Protein AF-A0A328WN31-F1 (afdb_monomer)

Structure (mmCIF, N/CA/C/O backbone):
data_AF-A0A328WN31-F1
#
_entry.id   AF-A0A328WN31-F1
#
loop_
_atom_site.group_PDB
_atom_site.id
_atom_site.type_symbol
_atom_site.label_atom_id
_atom_site.label_alt_id
_atom_site.label_comp_id
_atom_site.label_asym_id
_atom_site.label_entity_id
_atom_site.label_seq_id
_atom_site.pdbx_PDB_ins_code
_atom_site.Cartn_x
_atom_site.Cartn_y
_atom_site.Cartn_z
_atom_site.occupancy
_atom_site.B_iso_or_equiv
_atom_site.auth_seq_id
_atom_site.auth_comp_id
_atom_site.auth_asym_id
_atom_site.auth_atom_id
_atom_site.pdbx_PDB_model_num
ATOM 1 N N . ASN A 1 1 ? 24.082 4.287 -17.108 1.00 51.97 1 ASN A N 1
ATOM 2 C CA . ASN A 1 1 ? 23.455 3.580 -15.978 1.00 51.97 1 ASN A CA 1
ATOM 3 C C . ASN A 1 1 ? 22.134 4.286 -15.708 1.00 51.97 1 ASN A C 1
ATOM 5 O O . ASN A 1 1 ? 22.145 5.303 -15.028 1.00 51.97 1 ASN A O 1
ATOM 9 N N . LEU A 1 2 ? 21.044 3.897 -16.386 1.00 54.59 2 LEU A N 1
ATOM 10 C CA . LEU A 1 2 ? 19.739 4.467 -16.032 1.00 54.59 2 LEU A CA 1
ATOM 11 C C . LEU A 1 2 ? 19.419 3.962 -14.622 1.00 54.59 2 LEU A C 1
ATOM 13 O O . LEU A 1 2 ? 19.553 2.755 -14.407 1.00 54.59 2 LEU A O 1
ATOM 17 N N .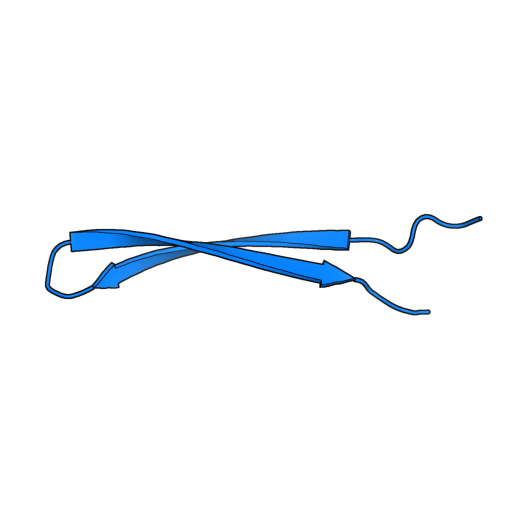 PRO A 1 3 ? 19.038 4.827 -13.670 1.00 58.31 3 PRO A N 1
ATOM 18 C CA . PRO A 1 3 ? 18.551 4.340 -12.394 1.00 58.31 3 PRO A CA 1
ATOM 19 C C . PRO A 1 3 ? 17.363 3.422 -12.690 1.00 58.31 3 PRO A C 1
ATOM 21 O O . PRO A 1 3 ? 16.408 3.835 -13.354 1.00 58.31 3 PRO A O 1
ATOM 24 N N . SER A 1 4 ? 17.456 2.163 -12.251 1.00 64.56 4 SER A N 1
ATOM 25 C CA . SER A 1 4 ? 16.281 1.304 -12.096 1.00 64.56 4 SER A CA 1
ATOM 26 C C . SER A 1 4 ? 15.264 2.154 -11.347 1.00 64.56 4 SER A C 1
ATOM 28 O O . SER A 1 4 ? 15.563 2.635 -10.256 1.00 64.56 4 SER A O 1
ATOM 30 N N . THR A 1 5 ? 14.161 2.519 -11.997 1.00 78.75 5 THR A N 1
ATOM 31 C CA . THR A 1 5 ? 13.253 3.505 -11.412 1.00 78.75 5 THR A CA 1
ATOM 32 C C . THR A 1 5 ? 12.469 2.774 -10.334 1.00 78.75 5 THR A C 1
ATOM 34 O O . THR A 1 5 ? 11.539 2.030 -10.637 1.00 78.75 5 THR A O 1
ATOM 37 N N . ASP A 1 6 ? 12.937 2.881 -9.095 1.00 85.88 6 ASP A N 1
ATOM 38 C CA . ASP A 1 6 ? 12.245 2.392 -7.910 1.00 85.88 6 ASP A CA 1
ATOM 39 C C . ASP A 1 6 ? 11.071 3.325 -7.601 1.00 85.88 6 ASP A C 1
ATOM 41 O O . ASP A 1 6 ? 11.252 4.484 -7.223 1.00 85.88 6 ASP A O 1
ATOM 45 N N . TYR A 1 7 ? 9.856 2.818 -7.794 1.00 87.19 7 TYR A N 1
ATOM 46 C CA . TYR A 1 7 ? 8.608 3.520 -7.526 1.00 87.19 7 TYR A CA 1
ATOM 47 C C . TYR A 1 7 ? 8.087 3.128 -6.156 1.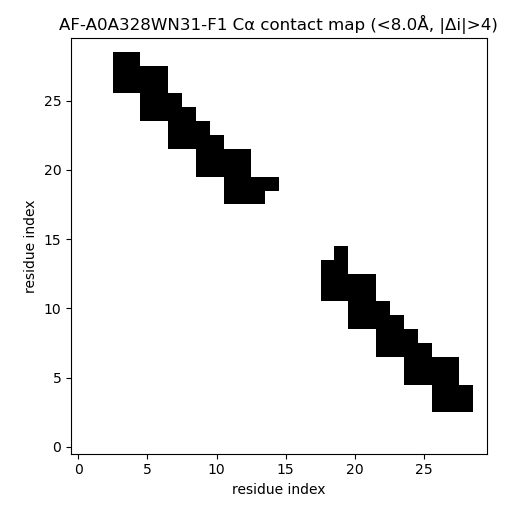00 87.19 7 TYR A C 1
ATOM 49 O O . TYR A 1 7 ? 7.888 1.948 -5.878 1.00 87.19 7 TYR A O 1
ATOM 57 N N . TRP A 1 8 ? 7.806 4.123 -5.326 1.00 92.12 8 TRP A N 1
ATOM 58 C CA . TRP A 1 8 ? 7.232 3.940 -3.999 1.00 92.12 8 TRP A CA 1
ATOM 59 C C . TRP A 1 8 ? 5.768 4.355 -3.998 1.00 92.12 8 TRP A C 1
ATOM 61 O O . TRP A 1 8 ? 5.400 5.348 -4.625 1.00 92.12 8 TRP A O 1
ATOM 71 N N . PHE A 1 9 ? 4.940 3.626 -3.256 1.00 93.94 9 PHE A N 1
ATOM 72 C CA . PHE A 1 9 ? 3.564 4.020 -2.998 1.00 93.94 9 PHE A CA 1
ATOM 73 C C . PHE A 1 9 ? 3.146 3.688 -1.570 1.00 93.94 9 PHE A C 1
ATOM 75 O O . PHE A 1 9 ? 3.701 2.807 -0.904 1.00 93.94 9 PHE A O 1
ATOM 82 N N . THR A 1 10 ? 2.141 4.419 -1.102 1.00 96.94 1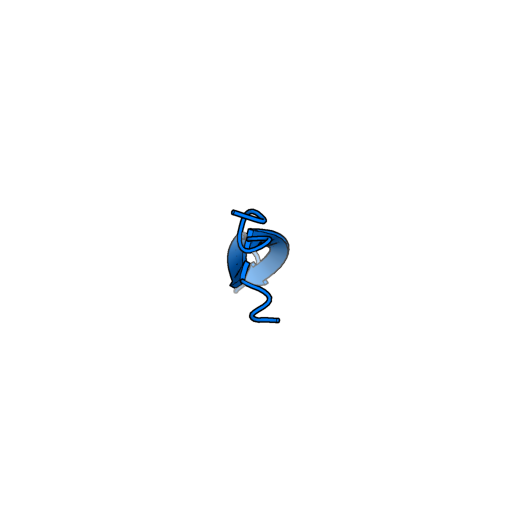0 THR A N 1
ATOM 83 C CA . THR A 1 10 ? 1.549 4.230 0.216 1.00 96.94 10 THR A CA 1
ATOM 84 C C . THR A 1 10 ? 0.038 4.161 0.103 1.00 96.94 10 THR A C 1
ATOM 86 O O . THR A 1 10 ? -0.554 4.921 -0.659 1.00 96.94 10 THR A O 1
ATOM 89 N N . VAL A 1 11 ? -0.580 3.272 0.872 1.00 96.88 11 VAL A N 1
ATOM 90 C CA . VAL A 1 11 ? -2.035 3.132 0.961 1.00 96.88 11 VAL A CA 1
ATOM 91 C C . VAL A 1 11 ? -2.442 3.356 2.406 1.00 96.88 11 VAL A C 1
ATOM 93 O O . VAL A 1 11 ? -1.942 2.677 3.302 1.00 96.88 11 VAL A O 1
ATOM 96 N N . GLU A 1 12 ? -3.346 4.301 2.632 1.00 97.50 12 GLU A N 1
ATOM 97 C CA . GLU A 1 12 ? -4.032 4.450 3.912 1.00 97.50 12 GLU A CA 1
ATOM 98 C C . GLU A 1 12 ? -5.316 3.622 3.891 1.00 97.50 12 GLU A C 1
ATOM 100 O O . GLU A 1 12 ? -6.079 3.668 2.926 1.00 97.50 12 GLU A O 1
ATOM 105 N N . TYR A 1 13 ? -5.540 2.831 4.935 1.00 96.50 13 TYR A N 1
ATOM 106 C CA . TYR A 1 13 ? -6.703 1.954 5.042 1.00 96.50 13 TYR A CA 1
ATOM 107 C C . TYR A 1 13 ? -7.123 1.785 6.501 1.00 96.50 13 TYR A C 1
ATOM 109 O O . TYR A 1 13 ? -6.319 1.935 7.419 1.00 96.50 13 TYR A O 1
ATOM 117 N N . LEU A 1 14 ? -8.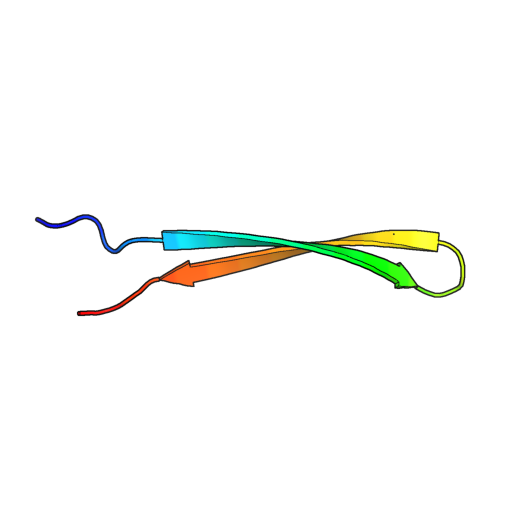400 1.476 6.718 1.00 97.50 14 LEU A N 1
ATOM 118 C CA . LEU A 1 14 ? -8.919 1.114 8.034 1.00 97.50 14 LEU A CA 1
ATOM 119 C C . LEU A 1 14 ? -8.788 -0.399 8.230 1.00 97.50 14 LEU A C 1
ATOM 121 O O . LEU A 1 14 ? -9.334 -1.174 7.450 1.00 97.50 14 LEU A O 1
ATOM 125 N N . GLU A 1 15 ? -8.120 -0.817 9.299 1.00 95.81 15 GLU A N 1
ATOM 126 C CA . GLU A 1 15 ? -8.067 -2.209 9.743 1.00 95.81 15 GLU A CA 1
ATOM 127 C C . GLU A 1 15 ? -8.606 -2.288 11.172 1.00 95.81 15 GLU A C 1
ATOM 129 O O . GLU A 1 15 ? -8.071 -1.653 12.081 1.00 95.81 15 GLU A O 1
ATOM 134 N N 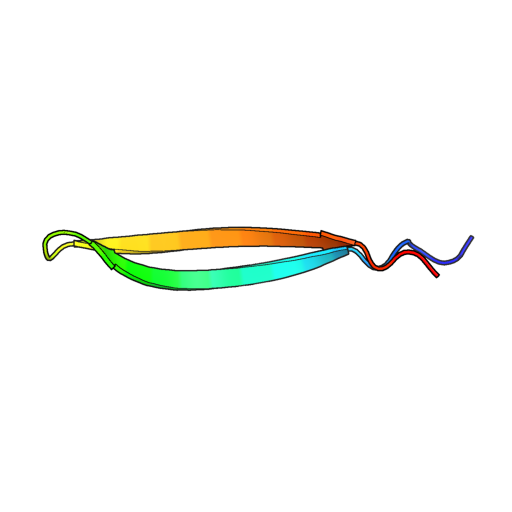. ASN A 1 16 ? -9.697 -3.033 11.376 1.00 96.00 16 ASN A N 1
ATOM 135 C CA . ASN A 1 16 ? -10.378 -3.165 12.672 1.00 96.00 16 ASN A CA 1
ATOM 136 C C . ASN A 1 16 ? -10.697 -1.814 13.348 1.00 96.00 16 ASN A C 1
ATOM 138 O O . ASN A 1 16 ? -10.548 -1.656 14.558 1.00 96.00 16 ASN A O 1
ATOM 142 N N . GLY A 1 17 ? -11.120 -0.825 12.552 1.00 95.50 17 GLY A N 1
ATOM 143 C CA . GLY A 1 17 ? -11.465 0.518 13.034 1.00 95.50 17 GLY A CA 1
ATOM 144 C C . GLY A 1 17 ? -10.264 1.417 13.347 1.00 95.50 17 GLY A C 1
ATOM 145 O O . GLY A 1 17 ? -10.458 2.525 13.836 1.00 95.50 17 GLY A O 1
ATOM 146 N N . GLN A 1 18 ? -9.039 0.973 13.058 1.00 96.94 18 GLN A N 1
ATOM 147 C CA . GLN A 1 18 ? -7.825 1.773 13.205 1.00 96.94 18 GLN A CA 1
ATOM 148 C C . GLN A 1 18 ? -7.261 2.135 11.834 1.00 96.94 18 GLN A C 1
ATOM 150 O O . GLN A 1 18 ? -7.130 1.275 10.963 1.00 96.94 18 GLN A O 1
ATOM 155 N N . THR A 1 19 ? -6.895 3.400 11.642 1.00 97.38 19 THR A N 1
ATOM 156 C CA . THR A 1 19 ? -6.208 3.838 10.423 1.00 97.38 19 THR A CA 1
ATOM 157 C C . THR A 1 19 ? -4.786 3.297 10.419 1.00 97.38 19 THR A C 1
ATOM 159 O O . THR A 1 19 ? -4.025 3.500 11.365 1.00 97.38 19 THR A O 1
ATOM 162 N N . LYS A 1 20 ? -4.421 2.617 9.337 1.00 97.75 20 LYS A N 1
ATOM 163 C CA . LYS A 1 20 ? -3.089 2.080 9.087 1.00 97.75 20 LYS A CA 1
ATOM 164 C C . LYS A 1 20 ? -2.568 2.568 7.747 1.00 97.75 20 LYS A C 1
ATOM 166 O O . LYS A 1 20 ? -3.326 2.887 6.834 1.00 97.75 20 LYS A O 1
ATOM 171 N N . THR A 1 21 ? -1.247 2.576 7.629 1.00 97.69 21 THR A N 1
ATOM 172 C CA . THR A 1 21 ? -0.548 2.933 6.396 1.00 97.69 21 THR A CA 1
ATOM 173 C C . THR A 1 21 ? 0.288 1.750 5.940 1.00 97.69 21 THR A C 1
ATOM 175 O O . THR A 1 21 ? 1.179 1.293 6.655 1.00 97.69 21 THR A O 1
ATOM 178 N N . PHE A 1 22 ? 0.029 1.264 4.734 1.00 96.69 22 PHE A N 1
ATOM 179 C CA . PHE A 1 22 ? 0.883 0.307 4.047 1.00 96.69 22 PHE A CA 1
ATOM 180 C C . PHE A 1 22 ? 1.843 1.066 3.134 1.00 96.69 22 PHE A C 1
ATOM 182 O O . PHE A 1 22 ? 1.425 1.990 2.441 1.00 96.69 22 PHE A O 1
ATOM 189 N N . LYS A 1 23 ? 3.124 0.690 3.128 1.00 96.06 23 LYS A N 1
ATOM 190 C CA . LYS A 1 23 ? 4.143 1.256 2.236 1.00 96.06 23 LYS A CA 1
ATOM 191 C C . LYS A 1 23 ? 4.7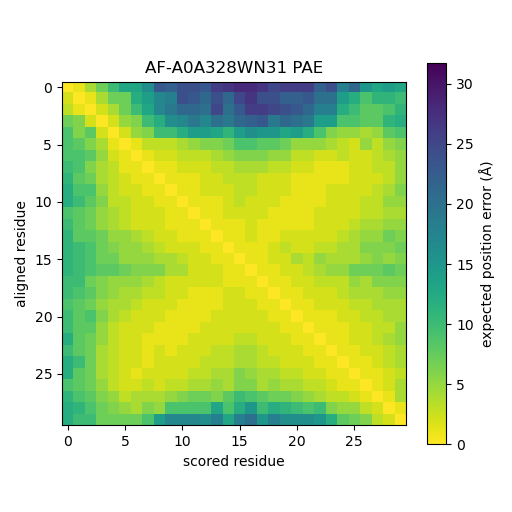71 0.127 1.432 1.00 96.06 23 LYS A C 1
ATOM 193 O O . LYS A 1 23 ? 5.199 -0.863 2.018 1.00 96.06 23 LYS A O 1
ATOM 198 N N . ALA A 1 24 ? 4.860 0.290 0.120 1.00 95.50 24 ALA A N 1
ATOM 199 C CA . ALA A 1 24 ? 5.491 -0.677 -0.768 1.00 95.50 24 ALA A CA 1
ATOM 200 C C . ALA A 1 24 ? 6.229 0.024 -1.909 1.00 95.50 24 ALA A C 1
ATOM 202 O O . ALA A 1 24 ? 6.037 1.215 -2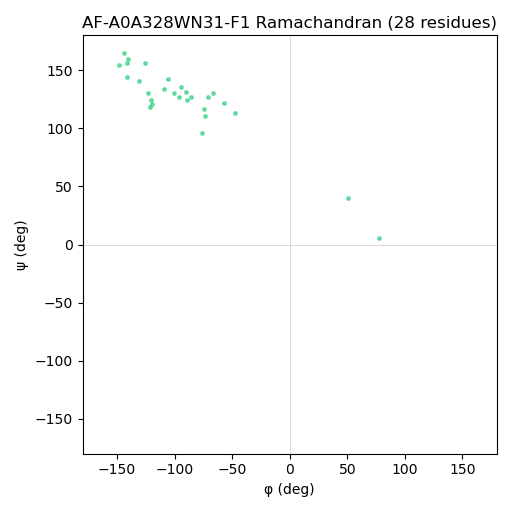.158 1.00 95.50 24 ALA A O 1
ATOM 203 N N . HIS A 1 25 ? 7.093 -0.722 -2.590 1.00 92.44 25 HIS A N 1
ATOM 204 C CA . HIS A 1 25 ? 7.780 -0.254 -3.784 1.00 92.44 25 HIS A CA 1
ATOM 205 C C . HIS A 1 25 ? 7.882 -1.357 -4.827 1.00 92.44 25 HIS A C 1
ATOM 207 O O . HIS A 1 25 ? 7.777 -2.543 -4.512 1.00 92.44 25 HIS A O 1
ATOM 213 N N . PHE A 1 26 ? 8.091 -0.943 -6.068 1.00 89.00 26 PHE A N 1
ATOM 214 C CA . PHE A 1 26 ? 8.439 -1.818 -7.172 1.00 89.00 26 PHE A CA 1
ATOM 215 C C . PHE A 1 26 ? 9.464 -1.122 -8.060 1.00 89.00 26 PHE A C 1
ATOM 217 O O . PHE A 1 26 ? 9.397 0.087 -8.274 1.00 89.00 26 PHE A O 1
ATOM 224 N N . SER A 1 27 ? 10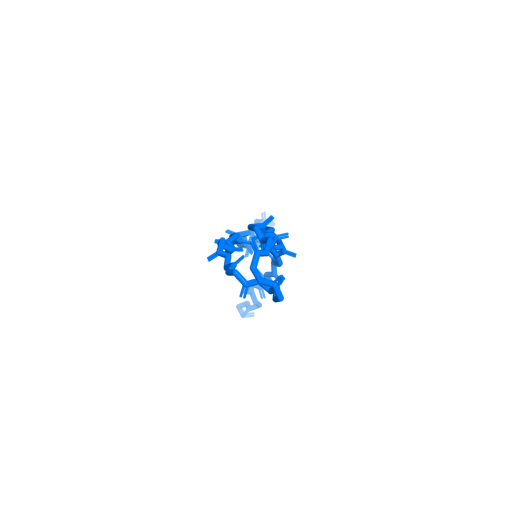.401 -1.884 -8.607 1.00 88.94 27 SER A N 1
ATOM 225 C CA . SER A 1 27 ? 11.368 -1.370 -9.574 1.00 88.94 27 SER A CA 1
ATOM 226 C C . SER A 1 27 ? 10.923 -1.755 -10.982 1.00 88.94 27 SER A C 1
ATOM 228 O O . SER A 1 27 ? 10.643 -2.929 -11.243 1.00 88.94 27 SER A O 1
ATOM 230 N N . LEU A 1 28 ? 10.889 -0.802 -11.918 1.00 79.38 28 LEU A N 1
ATOM 231 C CA . LEU A 1 28 ? 10.754 -1.157 -13.334 1.00 79.38 28 LEU A CA 1
ATOM 232 C C . LEU A 1 28 ? 12.084 -1.710 -13.843 1.00 79.38 28 LEU A C 1
ATOM 234 O O . LEU A 1 28 ? 13.076 -0.982 -13.919 1.00 79.38 28 LEU A O 1
ATOM 238 N N . LYS A 1 29 ? 12.088 -2.980 -14.252 1.00 74.81 29 LYS A N 1
ATOM 239 C CA . LYS A 1 29 ? 13.150 -3.510 -15.110 1.00 74.81 29 LYS A CA 1
ATOM 240 C C . LYS A 1 29 ? 12.794 -3.208 -16.564 1.00 74.81 29 LYS A C 1
ATOM 242 O O . LYS A 1 29 ? 11.677 -3.498 -16.987 1.00 74.81 29 LYS A O 1
ATOM 247 N N . ARG A 1 30 ? 13.727 -2.581 -17.281 1.00 74.38 30 ARG A N 1
ATOM 248 C CA . ARG A 1 30 ? 13.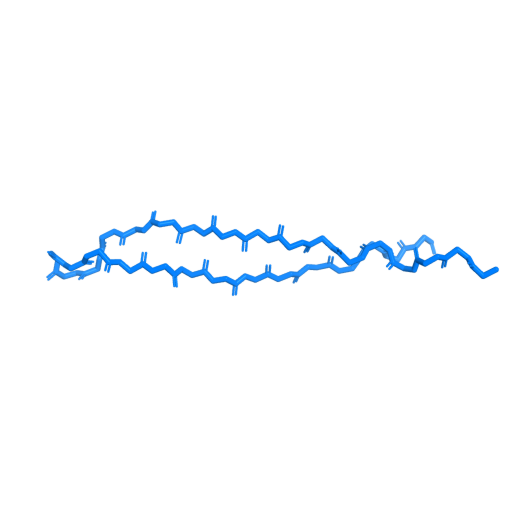630 -2.344 -18.724 1.00 74.38 30 ARG A CA 1
ATOM 249 C C . ARG A 1 30 ? 14.159 -3.543 -19.496 1.00 74.38 30 ARG A C 1
ATOM 251 O O . ARG A 1 30 ? 15.140 -4.145 -19.005 1.00 74.38 30 ARG A O 1
#

Sequence (30 aa):
NLPSTDYWFTVEYLENGQTKTFKAHFSLKR

pLDDT: mean 87.23, std 13.63, range [51.97, 97.75]

Secondary structure (DSSP, 8-state):
----EEEEEEEEEEETTEEEEEEEEEEEP-

Radius of gyration: 13.92 Å; Cα contacts (8 Å, |Δi|>4): 39; chains: 1; bounding box: 35×8×32 Å

Solvent-accessible surface area (backbone atoms only — not comparable to full-atom values): 2080 Å² total; per-residue (Å²): 133,79,74,66,52,70,46,74,50,72,48,78,46,75,56,97,88,38,84,44,76,49,75,52,70,52,64,57,82,130

Organism: NCBI:txid1353778

Nearest PDB structures (foldseek):
  1p53-assembly2_B  TM=6.633E-01  e=7.574E+00  Homo sapiens

Foldseek 3Di:
DPPQPKDKDKDWDDDPNDIDIDIDIDTDDD